Protein AF-A0A2A3YK66-F1 (afdb_monomer_lite)

Foldseek 3Di:
DDDDPPDPPVPDPDDCLDPPVLVVLLVVLVVQLVVLVVQCVPPDPVSVVVSVVSNVVSVVCCVPVNVVSVD

Secondary structure (DSSP, 8-state):
---------TT---S---HHHHHHHHHHHHHHHHHHHHHHTTS-HHHHHHHHHHHHHHHHHHHHHHHHHH-

Sequence (71 aa):
MADAAERQPGNETSNGNNLVLSIVLFLVLFVLFAAGLWTMSLFTTVTFVVGLAMCMVALFGTFDLVPRLLT

Structure (mmCIF, N/CA/C/O backbone):
data_AF-A0A2A3YK66-F1
#
_entry.id   AF-A0A2A3YK66-F1
#
loop_
_atom_site.group_PDB
_atom_site.id
_atom_site.type_symbol
_atom_site.label_atom_id
_atom_site.label_alt_id
_atom_site.label_comp_id
_atom_site.label_asym_id
_atom_site.label_entity_id
_atom_site.label_seq_id
_atom_site.pdbx_PDB_ins_code
_atom_site.Cartn_x
_atom_site.Cartn_y
_atom_site.Cartn_z
_atom_site.occupancy
_atom_site.B_iso_or_equiv
_atom_site.auth_seq_id
_atom_site.auth_comp_id
_atom_site.auth_asym_id
_atom_site.auth_atom_id
_atom_site.pdbx_PDB_model_num
ATOM 1 N N . MET A 1 1 ? -43.286 -8.710 43.426 1.00 53.19 1 MET A N 1
ATOM 2 C CA . MET A 1 1 ? -41.899 -9.166 43.663 1.00 53.19 1 MET A CA 1
ATOM 3 C C . MET A 1 1 ? -41.886 -10.639 43.278 1.00 53.19 1 MET A C 1
ATOM 5 O O . MET A 1 1 ? -42.616 -11.375 43.911 1.00 53.19 1 MET A O 1
ATOM 9 N N . ALA A 1 2 ? -41.249 -11.143 42.233 1.00 53.19 2 ALA A N 1
ATOM 10 C CA . ALA A 1 2 ? -40.353 -10.607 41.225 1.00 53.19 2 ALA A CA 1
ATOM 11 C C . ALA A 1 2 ? -40.615 -11.434 39.951 1.00 53.19 2 ALA A C 1
ATOM 13 O O . ALA A 1 2 ? -40.600 -12.653 40.034 1.00 53.19 2 ALA A O 1
ATOM 14 N N . ASP A 1 3 ? -40.888 -10.788 38.820 1.00 52.47 3 ASP A N 1
ATOM 15 C CA . ASP A 1 3 ? -40.877 -11.436 37.500 1.00 52.47 3 ASP A CA 1
ATOM 16 C C . ASP A 1 3 ? -40.564 -10.363 36.448 1.00 52.47 3 ASP A C 1
ATOM 18 O O . ASP A 1 3 ? -41.414 -9.866 35.718 1.00 52.47 3 ASP A O 1
ATOM 22 N N . ALA A 1 4 ? -39.343 -9.838 36.521 1.00 54.47 4 ALA A N 1
ATOM 23 C CA . ALA A 1 4 ? -38.828 -8.845 35.577 1.00 54.47 4 ALA A CA 1
ATOM 24 C C . ALA A 1 4 ? -37.317 -9.017 35.355 1.00 54.47 4 ALA A C 1
ATOM 26 O O . ALA A 1 4 ? -36.627 -8.066 34.999 1.00 54.47 4 ALA A O 1
ATOM 27 N N . ALA A 1 5 ? -36.790 -10.217 35.608 1.00 59.00 5 ALA A N 1
ATOM 28 C CA . ALA A 1 5 ? -35.359 -10.502 35.543 1.00 59.00 5 ALA A CA 1
ATOM 29 C C . ALA A 1 5 ? -34.982 -11.462 34.404 1.00 59.00 5 ALA A C 1
ATOM 31 O O . ALA A 1 5 ? -33.879 -11.990 34.410 1.00 59.00 5 ALA A O 1
ATOM 32 N N . GLU A 1 6 ? -35.855 -11.666 33.413 1.00 60.34 6 GLU A N 1
ATOM 33 C CA . GLU A 1 6 ? -35.523 -12.480 32.238 1.00 60.34 6 GLU A CA 1
ATOM 34 C C . GLU A 1 6 ? -35.939 -11.795 30.933 1.00 60.34 6 GLU A C 1
ATOM 36 O O . GLU A 1 6 ? -36.715 -12.279 30.116 1.00 60.34 6 GLU A O 1
ATOM 41 N N . ARG A 1 7 ? -35.378 -10.607 30.719 1.00 54.12 7 ARG A N 1
ATOM 42 C CA . ARG A 1 7 ? -34.992 -10.189 29.373 1.00 54.12 7 ARG A CA 1
ATOM 43 C C . ARG A 1 7 ? -33.530 -9.839 29.437 1.00 54.12 7 ARG A C 1
ATOM 45 O O . ARG A 1 7 ? -33.156 -8.698 29.672 1.00 54.12 7 ARG A O 1
ATOM 52 N N . GLN A 1 8 ? -32.713 -10.861 29.268 1.00 58.16 8 GLN A N 1
ATOM 53 C CA . GLN A 1 8 ? -31.353 -10.691 28.817 1.00 58.16 8 GLN A CA 1
ATOM 54 C C . GLN A 1 8 ? -31.449 -10.464 27.301 1.00 58.16 8 GLN A C 1
ATOM 56 O O . GLN A 1 8 ? -31.618 -11.437 26.569 1.00 58.16 8 GLN A O 1
ATOM 61 N N . PRO A 1 9 ? -31.348 -9.228 26.768 1.00 51.25 9 PRO A N 1
ATOM 62 C CA . PRO A 1 9 ? -30.956 -9.037 25.378 1.00 51.25 9 PRO A CA 1
ATOM 63 C C . PRO A 1 9 ? -29.460 -9.359 25.269 1.00 51.25 9 PRO A C 1
ATOM 65 O O . PRO A 1 9 ? -28.632 -8.523 24.925 1.00 51.25 9 PRO A O 1
ATOM 68 N N . GLY A 1 10 ? -29.085 -10.579 25.641 1.00 48.75 10 GLY A N 1
ATOM 69 C CA . GLY A 1 10 ? -27.742 -11.097 25.477 1.00 48.75 10 GLY A CA 1
ATOM 70 C C . GLY A 1 10 ? -27.594 -11.638 24.072 1.00 48.75 10 GLY A C 1
ATOM 71 O O . GLY A 1 10 ? -27.384 -12.833 23.944 1.00 48.75 10 GLY A O 1
ATOM 72 N N . ASN A 1 11 ? -27.768 -10.798 23.046 1.00 53.28 11 ASN A N 1
ATOM 73 C CA . ASN A 1 11 ? -27.246 -11.131 21.717 1.00 53.28 11 ASN A CA 1
ATOM 74 C C . ASN A 1 11 ? -27.234 -10.001 20.673 1.00 53.28 11 ASN A C 1
ATOM 76 O O . ASN A 1 11 ? -26.697 -10.216 19.596 1.00 53.28 11 ASN A O 1
ATOM 80 N N . GLU A 1 12 ? -27.822 -8.823 20.913 1.00 52.31 12 GLU A N 1
ATOM 81 C CA . GLU A 1 12 ? -28.086 -7.877 19.806 1.00 52.31 12 GLU A CA 1
ATOM 82 C C . GLU A 1 12 ? -27.657 -6.432 20.111 1.00 52.31 12 GLU A C 1
ATOM 84 O O . GLU A 1 12 ? -28.396 -5.475 19.922 1.00 52.31 12 GLU A O 1
ATOM 89 N N . THR A 1 13 ? -26.415 -6.275 20.566 1.00 45.22 13 THR A N 1
ATOM 90 C CA . THR A 1 13 ? -25.589 -5.081 20.305 1.00 45.22 13 THR A CA 1
ATOM 91 C C . THR A 1 13 ? -24.751 -5.475 19.080 1.00 45.22 13 THR A C 1
ATOM 93 O O . THR A 1 13 ? -23.832 -6.271 19.213 1.00 45.22 13 THR A O 1
ATOM 96 N N . SER A 1 14 ? -25.066 -5.161 17.820 1.00 52.66 14 SER A N 1
ATOM 97 C CA . SER A 1 14 ? -25.563 -3.915 17.229 1.00 52.66 14 SER A CA 1
ATOM 98 C C . SER A 1 14 ? -24.755 -2.706 17.707 1.00 52.66 14 SER A C 1
ATOM 100 O O . SER A 1 14 ? -24.778 -2.373 18.886 1.00 52.66 14 SER A O 1
ATOM 102 N N . ASN A 1 15 ? -24.064 -2.043 16.770 1.00 47.97 15 ASN A N 1
ATOM 103 C CA . ASN A 1 15 ? -23.409 -0.726 16.892 1.00 47.97 15 ASN A CA 1
ATOM 104 C C . ASN A 1 15 ? -21.901 -0.654 17.224 1.00 47.97 15 ASN A C 1
ATOM 106 O O . ASN A 1 15 ? -21.379 0.414 17.520 1.00 47.97 15 ASN A O 1
ATOM 110 N N . GLY A 1 16 ? -21.162 -1.761 17.138 1.00 47.47 16 GLY A N 1
ATOM 111 C CA . GLY A 1 16 ? -19.723 -1.779 17.426 1.00 47.47 16 GLY A CA 1
ATOM 112 C C . GLY A 1 16 ? -18.902 -2.506 16.373 1.00 47.47 16 GLY A C 1
ATOM 113 O O . GLY A 1 16 ? -18.043 -3.298 16.751 1.00 47.47 16 GLY A O 1
ATOM 114 N N . ASN A 1 17 ? -19.167 -2.292 15.077 1.00 59.78 17 ASN A N 1
ATOM 115 C CA . ASN A 1 17 ? -18.361 -2.836 13.974 1.00 59.78 17 ASN A CA 1
ATOM 116 C C . ASN A 1 17 ? -16.987 -2.136 13.913 1.00 59.78 17 ASN A C 1
ATOM 118 O O . ASN A 1 17 ? -16.675 -1.309 13.067 1.00 59.78 17 ASN A O 1
ATOM 122 N N . ASN A 1 18 ? -16.227 -2.448 14.955 1.00 66.69 18 ASN A N 1
ATOM 123 C CA . ASN A 1 18 ? -14.817 -2.343 15.227 1.00 66.69 18 ASN A CA 1
ATOM 124 C C . ASN A 1 18 ? -14.068 -1.206 14.514 1.00 66.69 18 ASN A C 1
ATOM 126 O O . ASN A 1 18 ? -13.414 -1.3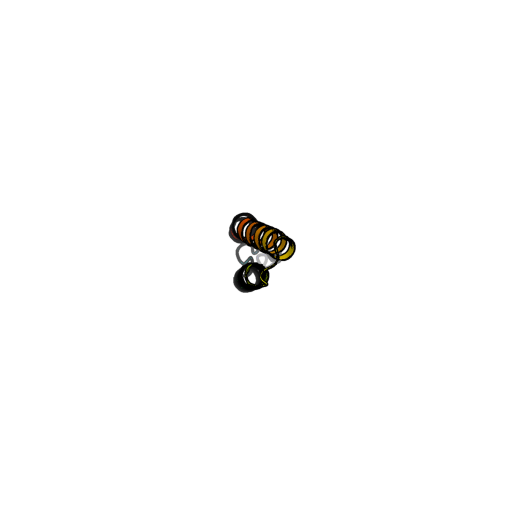97 13.493 1.00 66.69 18 ASN A O 1
ATOM 130 N N . LEU A 1 19 ? -14.066 -0.031 15.143 1.00 73.25 19 LEU A N 1
ATOM 131 C CA . LEU A 1 19 ? -13.182 1.085 14.797 1.00 73.25 19 LEU A CA 1
ATOM 132 C C . LEU A 1 19 ? -11.716 0.629 14.646 1.00 73.25 19 LEU A C 1
ATOM 134 O O . LEU A 1 19 ? -11.021 1.101 13.752 1.00 73.25 19 LEU A O 1
ATOM 138 N N . VAL A 1 20 ? -11.266 -0.353 15.439 1.00 78.56 20 VAL A N 1
ATOM 139 C CA . VAL A 1 20 ? -9.932 -0.961 15.287 1.00 78.56 20 VAL A CA 1
ATOM 140 C C . VAL A 1 20 ? -9.819 -1.740 13.976 1.00 78.56 20 VAL A C 1
ATOM 142 O O . VAL A 1 20 ? -8.809 -1.619 13.296 1.00 78.56 20 VAL A O 1
ATOM 145 N N . LEU A 1 21 ? -10.846 -2.489 13.569 1.00 79.62 21 LEU A N 1
ATOM 146 C CA . LEU A 1 21 ? -10.872 -3.191 12.279 1.00 79.62 21 LEU A CA 1
ATOM 147 C C . LEU A 1 21 ? -10.842 -2.207 11.104 1.00 79.62 21 LEU A C 1
ATOM 149 O O . LEU A 1 21 ? -10.112 -2.441 10.146 1.00 79.62 21 LEU A O 1
ATOM 153 N N . SER A 1 22 ? -11.576 -1.095 11.198 1.00 80.25 22 SER A N 1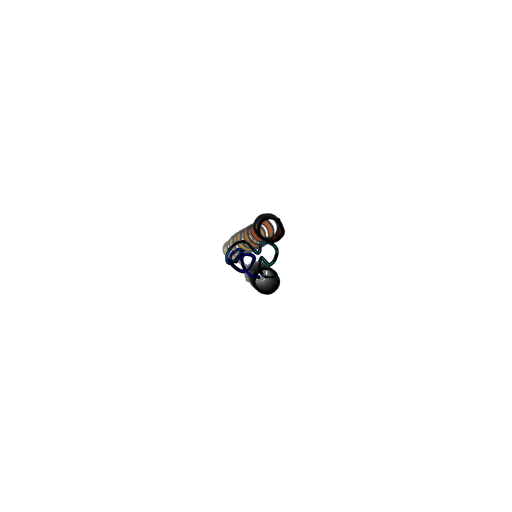
ATOM 154 C CA . SER A 1 22 ? -11.544 -0.024 10.194 1.00 80.25 22 SER A CA 1
ATOM 155 C C . SER A 1 22 ? -10.152 0.612 10.091 1.00 80.25 22 SER A C 1
ATOM 157 O O . SER A 1 22 ? -9.611 0.735 8.993 1.00 80.25 22 SER A O 1
ATOM 159 N N . ILE A 1 23 ? -9.508 0.916 11.226 1.00 83.38 23 ILE A N 1
ATOM 160 C CA . ILE A 1 23 ? -8.127 1.427 11.259 1.00 83.38 23 ILE A CA 1
ATOM 161 C C . ILE A 1 23 ? -7.145 0.414 10.665 1.00 83.38 23 ILE A C 1
ATOM 163 O O . ILE A 1 23 ? -6.304 0.785 9.849 1.00 83.38 23 ILE A O 1
ATOM 167 N N . VAL A 1 24 ? -7.234 -0.860 11.056 1.00 87.75 24 VAL A N 1
ATOM 168 C CA . VAL A 1 24 ? -6.352 -1.916 10.542 1.00 87.75 24 VAL A CA 1
ATOM 169 C C . VAL A 1 24 ? -6.534 -2.066 9.036 1.00 87.75 24 VAL A C 1
ATOM 171 O O . VAL A 1 24 ? -5.544 -2.095 8.310 1.00 87.75 24 VAL A O 1
ATOM 174 N N . LEU A 1 25 ? -7.776 -2.096 8.549 1.00 86.31 25 LEU A N 1
ATOM 175 C CA . LEU A 1 25 ? -8.059 -2.169 7.121 1.00 86.31 25 LEU A CA 1
ATOM 176 C C . LEU A 1 25 ? -7.492 -0.952 6.379 1.00 86.31 25 LEU A C 1
ATOM 178 O O . LEU A 1 25 ? -6.839 -1.114 5.350 1.00 86.31 25 LEU A O 1
ATOM 182 N N . PHE A 1 26 ? -7.696 0.251 6.914 1.00 86.94 26 PHE A N 1
ATOM 183 C CA . PHE A 1 26 ? -7.161 1.477 6.335 1.00 86.94 26 PHE A CA 1
ATOM 184 C C . PHE A 1 26 ? -5.632 1.436 6.241 1.00 86.94 26 PHE A C 1
ATOM 186 O O . PHE A 1 26 ? -5.078 1.716 5.181 1.00 86.94 26 PHE A O 1
ATOM 193 N N . LEU A 1 27 ? -4.946 1.023 7.311 1.00 92.06 27 LEU A N 1
ATOM 194 C CA . LEU A 1 27 ? -3.490 0.874 7.314 1.00 92.06 27 LEU A CA 1
ATOM 195 C C . LEU A 1 27 ? -3.022 -0.170 6.296 1.00 92.06 27 LEU A C 1
ATOM 197 O O . LEU A 1 27 ? -2.061 0.081 5.574 1.00 92.06 27 LEU A O 1
ATOM 201 N N . VAL A 1 28 ? -3.706 -1.312 6.198 1.00 91.56 28 VAL A N 1
ATOM 202 C CA . VAL A 1 28 ? -3.380 -2.361 5.221 1.00 91.56 28 VAL A CA 1
ATOM 203 C C . VAL A 1 28 ? -3.516 -1.837 3.791 1.00 91.56 28 VAL A C 1
ATOM 205 O O . VAL A 1 28 ? -2.594 -2.004 2.993 1.00 91.56 28 VAL A O 1
ATOM 208 N N . LEU A 1 29 ? -4.622 -1.164 3.464 1.00 90.12 29 LEU A N 1
ATOM 209 C CA . LEU A 1 29 ? -4.855 -0.604 2.129 1.00 90.12 29 LEU A CA 1
ATOM 210 C C . LEU A 1 29 ? -3.886 0.540 1.812 1.00 90.12 29 LEU A C 1
ATOM 212 O O . LEU A 1 29 ? -3.388 0.632 0.690 1.00 90.12 29 LEU A O 1
ATOM 216 N N . PHE A 1 30 ? -3.558 1.370 2.801 1.00 90.19 30 PHE A N 1
ATOM 217 C CA . PHE A 1 30 ? -2.580 2.443 2.656 1.00 90.19 30 PHE A CA 1
ATOM 218 C C . PHE A 1 30 ? -1.172 1.901 2.385 1.00 90.19 30 PHE A C 1
ATOM 220 O O . PHE A 1 30 ? -0.497 2.362 1.464 1.00 90.19 30 PHE A O 1
ATOM 227 N N . VAL A 1 31 ? -0.739 0.885 3.135 1.00 93.94 31 VAL A N 1
ATOM 228 C CA . VAL A 1 31 ? 0.552 0.221 2.908 1.00 93.94 31 VAL A CA 1
ATOM 229 C C . VAL A 1 31 ? 0.566 -0.483 1.551 1.00 93.94 31 VAL A C 1
ATOM 231 O O . VAL A 1 31 ? 1.564 -0.389 0.841 1.00 93.94 31 VAL A O 1
ATOM 234 N N . LEU A 1 32 ? -0.536 -1.121 1.144 1.00 92.88 32 LEU A N 1
ATOM 235 C CA . LEU A 1 32 ? -0.663 -1.732 -0.182 1.00 92.88 32 LEU A CA 1
ATOM 236 C C . LEU A 1 32 ? -0.545 -0.687 -1.303 1.00 92.88 32 LEU A C 1
ATOM 238 O O . LEU A 1 32 ? 0.142 -0.916 -2.297 1.00 92.88 32 LEU A O 1
ATOM 242 N N . PHE A 1 33 ? -1.158 0.483 -1.126 1.00 91.69 33 PHE A N 1
ATOM 243 C CA . PHE A 1 33 ? -1.041 1.597 -2.062 1.00 91.69 33 PHE A CA 1
ATOM 244 C C . PHE A 1 33 ? 0.396 2.135 -2.133 1.00 91.69 33 PHE A C 1
ATOM 246 O O . PHE A 1 33 ? 0.941 2.294 -3.226 1.00 91.69 33 PHE A O 1
ATOM 253 N N . ALA A 1 34 ? 1.041 2.351 -0.983 1.00 94.00 34 ALA A N 1
ATOM 254 C CA . ALA A 1 34 ? 2.434 2.790 -0.911 1.00 94.00 34 ALA A CA 1
ATOM 255 C C . ALA A 1 34 ? 3.400 1.767 -1.539 1.00 94.00 34 ALA A C 1
ATOM 257 O O . ALA A 1 34 ? 4.325 2.150 -2.255 1.00 94.00 34 ALA A O 1
ATOM 258 N N . ALA A 1 35 ? 3.155 0.469 -1.340 1.00 91.69 35 ALA A N 1
ATOM 259 C CA . ALA A 1 35 ? 3.901 -0.608 -1.986 1.00 91.69 35 ALA A CA 1
ATOM 260 C C . ALA A 1 35 ? 3.703 -0.614 -3.513 1.00 91.69 35 ALA A C 1
ATOM 262 O O . ALA A 1 35 ? 4.660 -0.841 -4.257 1.00 91.69 35 ALA A O 1
ATOM 263 N N . GLY A 1 36 ? 2.496 -0.308 -3.996 1.00 89.56 36 GLY A N 1
ATOM 264 C CA . GLY A 1 36 ? 2.217 -0.123 -5.423 1.00 89.56 36 GLY A CA 1
ATOM 265 C C . GLY A 1 36 ? 3.012 1.039 -6.026 1.00 89.56 36 GLY A C 1
ATOM 266 O O . GLY A 1 36 ? 3.685 0.857 -7.043 1.00 89.56 36 GLY A O 1
ATOM 267 N N . LEU A 1 37 ? 3.034 2.196 -5.353 1.00 91.12 37 LEU A N 1
ATOM 268 C CA . LEU A 1 37 ? 3.837 3.359 -5.760 1.00 91.12 37 LEU A CA 1
ATOM 269 C C . LEU A 1 37 ? 5.342 3.059 -5.751 1.00 91.12 37 LEU A C 1
ATOM 271 O O . LEU A 1 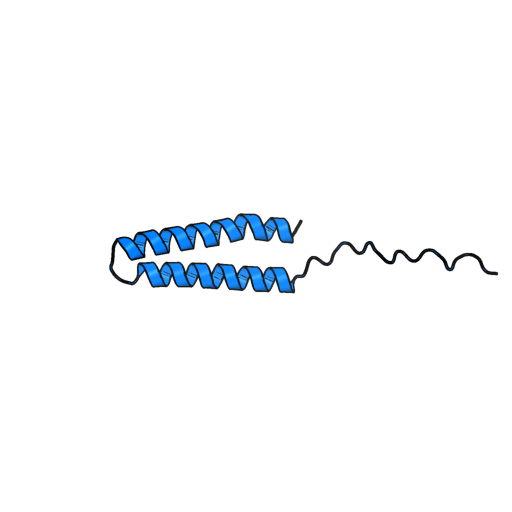37 ? 6.055 3.425 -6.685 1.00 91.12 37 LEU A O 1
ATOM 275 N N . TRP A 1 38 ? 5.825 2.349 -4.729 1.00 91.19 38 TRP A N 1
ATOM 276 C CA . TRP A 1 38 ? 7.209 1.878 -4.685 1.00 91.19 38 TRP A CA 1
ATOM 277 C C . TRP A 1 38 ? 7.518 0.966 -5.875 1.00 91.19 38 TRP A C 1
ATOM 279 O O . TRP A 1 38 ? 8.552 1.106 -6.524 1.00 91.19 38 TRP A O 1
ATOM 289 N N . THR A 1 39 ? 6.606 0.050 -6.200 1.00 87.12 39 THR A N 1
ATOM 290 C CA . THR A 1 39 ? 6.786 -0.912 -7.294 1.00 87.12 39 THR A CA 1
ATOM 291 C C . THR A 1 39 ? 6.829 -0.218 -8.661 1.00 87.12 39 THR A C 1
ATOM 293 O O . THR A 1 39 ? 7.636 -0.594 -9.515 1.00 87.12 39 THR A O 1
ATOM 296 N N . MET A 1 40 ? 6.053 0.855 -8.858 1.00 84.44 40 MET A N 1
ATOM 297 C CA . MET A 1 40 ? 6.158 1.704 -10.055 1.00 84.44 40 MET A CA 1
ATOM 298 C C . MET A 1 40 ? 7.539 2.358 -10.206 1.00 84.44 40 MET A C 1
ATOM 300 O O . MET A 1 40 ? 7.988 2.580 -11.329 1.00 84.44 40 MET A O 1
ATOM 304 N N . SER A 1 41 ? 8.225 2.631 -9.093 1.00 86.62 41 SER A N 1
ATOM 305 C CA . SER A 1 41 ? 9.546 3.272 -9.071 1.00 86.62 41 SER A CA 1
ATOM 306 C C . SER A 1 41 ? 10.686 2.358 -9.554 1.00 86.62 41 SER A C 1
ATOM 308 O O . SER A 1 41 ? 11.775 2.835 -9.852 1.00 86.62 41 SER A O 1
ATOM 310 N N . LEU A 1 42 ? 10.465 1.044 -9.699 1.00 85.06 42 LEU A N 1
ATOM 311 C CA . LEU A 1 42 ? 11.510 0.067 -10.065 1.00 85.06 42 LEU A CA 1
ATOM 312 C C . LEU A 1 42 ? 11.963 0.112 -11.547 1.00 85.06 42 LEU A C 1
ATOM 314 O O . LEU A 1 42 ? 12.652 -0.798 -11.995 1.00 85.06 42 LEU A O 1
ATOM 318 N N . PHE A 1 43 ? 11.609 1.156 -12.310 1.00 75.69 43 PHE A N 1
ATOM 319 C CA . PHE A 1 43 ? 12.068 1.420 -13.689 1.00 75.69 43 PHE A CA 1
ATOM 320 C C . PHE A 1 43 ? 11.900 0.258 -14.693 1.00 75.69 43 PHE A C 1
ATOM 322 O O . PHE A 1 43 ? 12.668 0.136 -15.647 1.00 75.69 43 PHE A O 1
ATOM 329 N N . THR A 1 44 ? 10.870 -0.583 -14.536 1.00 84.12 44 THR A N 1
ATOM 330 C CA . THR A 1 44 ? 10.490 -1.578 -15.555 1.00 84.12 44 THR A CA 1
ATOM 331 C C . THR A 1 44 ? 9.012 -1.452 -15.923 1.00 84.12 44 THR A C 1
ATOM 333 O O . THR A 1 44 ? 8.167 -1.172 -15.074 1.00 84.12 44 THR A O 1
ATOM 336 N N . THR A 1 45 ? 8.669 -1.691 -17.192 1.00 86.44 45 THR A N 1
ATO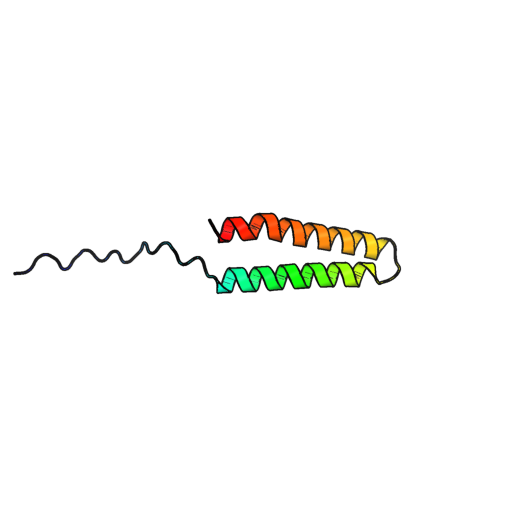M 337 C CA . THR A 1 45 ? 7.276 -1.608 -17.669 1.00 86.44 45 THR A CA 1
ATOM 338 C C . THR A 1 45 ? 6.366 -2.608 -16.955 1.00 86.44 45 THR A C 1
ATOM 340 O O . THR A 1 45 ? 5.220 -2.299 -16.642 1.00 86.44 45 THR A O 1
ATOM 343 N N . VAL A 1 46 ? 6.881 -3.803 -16.652 1.00 88.81 46 VAL A N 1
ATOM 344 C CA . VAL A 1 46 ? 6.120 -4.843 -15.948 1.00 88.81 46 VAL A CA 1
ATOM 345 C C . VAL A 1 46 ? 5.832 -4.414 -14.510 1.00 88.81 46 VAL A C 1
ATOM 347 O O . VAL A 1 46 ? 4.683 -4.476 -14.077 1.00 88.81 46 VAL A O 1
ATOM 350 N N . THR A 1 47 ? 6.836 -3.912 -13.781 1.00 86.06 47 THR A N 1
ATOM 351 C CA . THR A 1 47 ? 6.636 -3.427 -12.405 1.00 86.06 47 THR A CA 1
ATOM 352 C C . THR A 1 47 ? 5.738 -2.193 -12.363 1.00 86.06 47 THR A C 1
ATOM 354 O O . THR A 1 47 ? 4.961 -2.046 -11.424 1.00 86.06 47 THR A O 1
ATOM 357 N N . PHE A 1 48 ? 5.752 -1.351 -13.400 1.00 86.62 48 PHE A N 1
ATOM 358 C CA . PHE A 1 48 ? 4.814 -0.237 -13.523 1.00 86.62 48 PHE A CA 1
ATOM 359 C C . PHE A 1 48 ? 3.356 -0.709 -13.597 1.00 86.62 48 PHE A C 1
ATOM 361 O O . PHE A 1 48 ? 2.523 -0.249 -12.818 1.00 86.62 48 PHE A O 1
ATOM 368 N N . VAL A 1 49 ? 3.046 -1.663 -14.483 1.00 93.12 49 VAL A N 1
ATOM 369 C CA . VAL A 1 49 ? 1.680 -2.199 -14.632 1.00 93.12 49 VAL A CA 1
ATOM 370 C C . VAL A 1 49 ? 1.231 -2.940 -13.369 1.00 93.12 49 VAL A C 1
ATOM 372 O O . VAL A 1 49 ? 0.089 -2.784 -12.939 1.00 93.12 49 VAL A O 1
ATOM 375 N N . VAL A 1 50 ? 2.127 -3.701 -12.733 1.00 91.44 50 VAL A N 1
ATOM 376 C CA . VAL A 1 50 ? 1.839 -4.390 -11.463 1.00 91.44 50 VAL A CA 1
ATOM 377 C C . VAL A 1 50 ? 1.578 -3.389 -10.335 1.00 91.44 50 VAL A C 1
ATOM 379 O O . VAL A 1 50 ? 0.596 -3.533 -9.607 1.00 91.44 50 VAL A O 1
ATOM 382 N N . GLY A 1 51 ? 2.409 -2.350 -10.216 1.00 89.06 51 GLY A N 1
ATOM 383 C CA . GLY A 1 51 ? 2.210 -1.272 -9.249 1.00 89.06 51 GLY A CA 1
ATOM 384 C C . GLY A 1 51 ? 0.890 -0.534 -9.477 1.00 89.06 51 GLY A C 1
ATOM 385 O O . GLY A 1 51 ? 0.156 -0.285 -8.524 1.00 89.06 51 GLY A O 1
ATOM 386 N N . LEU A 1 52 ? 0.531 -0.272 -10.741 1.00 90.69 52 LEU A N 1
ATOM 387 C CA . LEU A 1 52 ? -0.750 0.332 -11.125 1.00 90.69 52 LEU A CA 1
ATOM 388 C C . LEU A 1 52 ? -1.934 -0.531 -10.694 1.00 90.69 52 LEU A C 1
ATOM 390 O O . LEU A 1 52 ? -2.857 -0.023 -10.057 1.00 90.69 52 LEU A O 1
ATOM 394 N N . ALA A 1 53 ? -1.890 -1.830 -10.984 1.00 93.06 53 ALA A N 1
ATOM 395 C CA . ALA A 1 53 ? -2.930 -2.762 -10.571 1.00 93.06 53 ALA A CA 1
ATOM 396 C C . ALA A 1 53 ? -3.059 -2.824 -9.038 1.00 93.06 53 ALA A C 1
ATOM 398 O O . ALA A 1 53 ? -4.174 -2.765 -8.524 1.00 93.06 53 ALA A O 1
ATOM 399 N N . MET A 1 54 ? -1.941 -2.860 -8.299 1.00 92.25 54 MET A N 1
ATOM 400 C CA . MET A 1 54 ? -1.956 -2.803 -6.831 1.00 92.25 54 MET A CA 1
ATOM 401 C C . MET A 1 54 ? -2.590 -1.516 -6.303 1.00 92.25 54 MET A C 1
ATOM 403 O O . MET A 1 54 ? -3.428 -1.578 -5.403 1.00 92.25 54 MET A O 1
ATOM 407 N N . CYS A 1 55 ? -2.244 -0.360 -6.876 1.00 92.88 55 CYS A N 1
ATOM 408 C CA . CYS A 1 55 ? -2.867 0.908 -6.509 1.00 92.88 55 CYS A CA 1
ATOM 409 C C . CYS A 1 55 ? -4.376 0.893 -6.788 1.00 92.88 55 CYS A C 1
ATOM 411 O O . CYS A 1 55 ? -5.149 1.315 -5.932 1.00 92.88 55 CYS A O 1
ATOM 413 N N . MET A 1 56 ? -4.815 0.367 -7.938 1.00 92.38 56 MET A N 1
ATOM 414 C CA . MET A 1 56 ? -6.244 0.251 -8.251 1.00 92.38 56 MET A CA 1
ATOM 415 C C . MET A 1 56 ? -6.981 -0.665 -7.270 1.00 92.38 56 MET A C 1
ATOM 417 O O . MET A 1 56 ? -8.064 -0.303 -6.818 1.00 92.38 56 MET A O 1
ATOM 421 N N . VAL A 1 57 ? -6.399 -1.808 -6.895 1.00 91.38 57 VAL A N 1
ATOM 422 C CA . VAL A 1 57 ? -6.988 -2.727 -5.905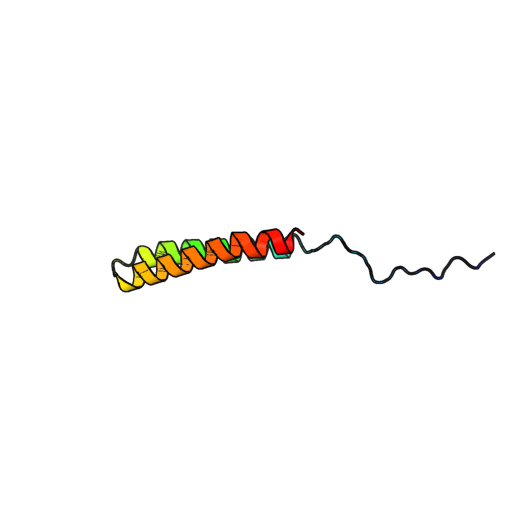 1.00 91.38 57 VAL A CA 1
ATOM 423 C C . VAL A 1 57 ? -7.062 -2.078 -4.524 1.00 91.38 57 VAL A C 1
ATOM 425 O O . VAL A 1 57 ? -8.089 -2.187 -3.858 1.00 91.38 57 VAL A O 1
ATOM 428 N N . ALA A 1 58 ? -6.015 -1.366 -4.102 1.00 90.88 58 ALA A N 1
ATOM 429 C CA . ALA A 1 58 ? -6.006 -0.656 -2.827 1.00 90.88 58 ALA A CA 1
ATOM 430 C C . ALA A 1 58 ? -7.094 0.429 -2.772 1.00 90.88 58 ALA A C 1
ATOM 432 O O . ALA A 1 58 ? -7.835 0.519 -1.791 1.00 90.88 58 ALA A O 1
ATOM 433 N N . LEU A 1 59 ? -7.239 1.216 -3.844 1.00 89.31 59 LEU A N 1
ATOM 434 C CA . LEU A 1 59 ? -8.289 2.230 -3.956 1.00 89.31 59 LEU A CA 1
ATOM 435 C C . LEU A 1 59 ? -9.681 1.594 -3.995 1.00 89.31 59 LEU A C 1
ATOM 437 O O . LEU A 1 59 ? -10.566 2.029 -3.264 1.00 89.31 59 LEU A O 1
ATOM 441 N N . PHE A 1 60 ? -9.870 0.537 -4.787 1.00 88.50 60 PHE A N 1
ATOM 442 C CA . PHE A 1 60 ? -11.138 -0.189 -4.862 1.00 88.50 60 PHE A CA 1
ATOM 443 C C . PHE A 1 60 ? -11.542 -0.758 -3.499 1.00 88.50 60 PHE A C 1
ATOM 445 O O . PHE A 1 60 ? -12.656 -0.524 -3.041 1.00 88.50 60 PHE A O 1
ATOM 452 N N . GLY A 1 61 ? -10.616 -1.426 -2.807 1.00 86.00 61 GLY A N 1
ATOM 453 C CA . GLY A 1 61 ? -10.844 -1.924 -1.453 1.00 86.00 61 GLY A CA 1
ATOM 454 C C . GLY A 1 61 ? -11.161 -0.800 -0.468 1.00 86.00 61 GLY A C 1
ATOM 455 O O . GLY A 1 61 ? -12.001 -0.977 0.407 1.00 86.00 61 GLY A O 1
ATOM 456 N N . THR A 1 62 ? -10.563 0.380 -0.644 1.00 85.62 62 THR A N 1
ATOM 457 C CA . THR A 1 62 ? -10.872 1.551 0.190 1.00 85.62 62 THR A CA 1
ATOM 458 C C . THR A 1 62 ? -12.305 2.020 -0.042 1.00 85.62 62 THR A C 1
ATOM 460 O O . THR A 1 62 ? -13.009 2.299 0.918 1.00 85.62 62 THR A O 1
ATOM 463 N N . PHE A 1 63 ? -12.774 2.075 -1.287 1.00 82.00 63 PHE A N 1
ATOM 464 C CA . PHE A 1 63 ? -14.136 2.525 -1.583 1.00 82.00 63 PHE A CA 1
ATOM 465 C C . PHE A 1 63 ? -15.219 1.472 -1.330 1.00 82.00 63 PHE A C 1
ATOM 467 O O . PHE A 1 63 ? -16.359 1.859 -1.113 1.00 82.00 63 PHE A O 1
ATOM 474 N N . ASP A 1 64 ? -14.899 0.177 -1.337 1.00 83.25 64 ASP A N 1
ATOM 475 C CA . ASP A 1 64 ? -15.880 -0.897 -1.119 1.00 83.25 64 ASP A CA 1
ATOM 476 C C . ASP A 1 64 ? -15.910 -1.388 0.337 1.00 83.25 64 ASP A C 1
ATOM 478 O O . ASP A 1 64 ? -16.964 -1.413 0.977 1.00 83.25 64 ASP A O 1
ATOM 482 N N . LEU A 1 65 ? -14.749 -1.734 0.909 1.00 72.06 65 LEU A N 1
ATOM 483 C CA . LEU A 1 65 ? -14.702 -2.294 2.260 1.00 72.06 65 LEU A CA 1
ATOM 484 C C . LEU A 1 65 ? -14.901 -1.225 3.338 1.00 72.06 65 LEU A C 1
ATOM 486 O O . LEU A 1 65 ? -15.466 -1.545 4.380 1.00 72.06 65 LEU A O 1
ATOM 490 N N . VAL A 1 66 ? -14.476 0.028 3.125 1.00 73.56 66 VAL A N 1
ATOM 491 C CA . VAL A 1 66 ? -14.658 1.074 4.149 1.00 73.56 66 VAL A CA 1
ATOM 492 C C . VAL A 1 66 ? -16.145 1.382 4.373 1.00 73.56 66 VAL A C 1
ATOM 494 O O . VAL A 1 66 ? -16.574 1.286 5.520 1.00 73.56 66 VAL A O 1
ATOM 497 N N . PRO A 1 67 ? -16.983 1.661 3.353 1.00 72.81 67 PRO A N 1
ATOM 498 C CA . PRO A 1 67 ? -18.413 1.897 3.572 1.00 72.81 67 PRO A CA 1
ATOM 499 C C . P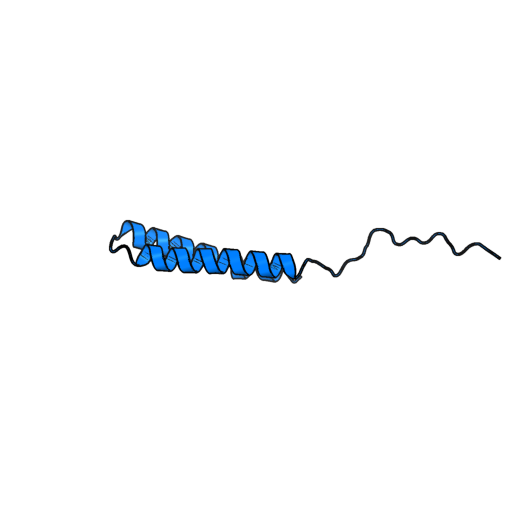RO A 1 67 ? -19.142 0.670 4.110 1.00 72.81 67 PRO A C 1
ATOM 501 O O . PRO A 1 67 ? -20.002 0.807 4.973 1.00 72.81 67 PRO A O 1
ATOM 504 N N . ARG A 1 68 ? -18.763 -0.529 3.653 1.00 72.56 68 ARG A N 1
ATOM 505 C CA . ARG A 1 68 ? -19.350 -1.793 4.112 1.00 72.56 68 ARG A CA 1
ATOM 506 C C . ARG A 1 68 ? -19.037 -2.114 5.575 1.00 72.56 68 ARG A C 1
ATOM 508 O O . ARG A 1 68 ? -19.764 -2.882 6.189 1.00 72.56 68 ARG A O 1
ATOM 515 N N . LEU A 1 69 ? -17.955 -1.562 6.123 1.00 65.50 69 LEU A N 1
ATOM 516 C CA . LEU A 1 69 ? -17.642 -1.657 7.549 1.00 65.50 69 LEU A CA 1
ATOM 517 C C . LEU A 1 69 ? -18.245 -0.504 8.370 1.00 65.50 69 LEU A C 1
ATOM 519 O O . LEU A 1 69 ? -18.301 -0.605 9.593 1.00 65.50 69 LEU A O 1
ATOM 523 N N . LEU A 1 70 ? -18.670 0.586 7.729 1.00 61.56 70 LEU A N 1
ATOM 524 C CA . LEU A 1 70 ? -19.264 1.752 8.392 1.00 61.56 70 LEU A CA 1
ATOM 525 C C . LEU A 1 70 ? -20.806 1.776 8.341 1.00 61.56 70 LEU A C 1
ATOM 527 O O . LEU A 1 70 ? -21.405 2.543 9.092 1.00 61.56 70 LEU A O 1
ATOM 531 N N . THR A 1 71 ? -21.429 0.977 7.468 1.00 56.41 71 THR A N 1
ATOM 532 C CA . THR A 1 71 ? -22.878 0.683 7.409 1.00 56.41 71 THR A CA 1
ATOM 533 C C . THR A 1 71 ? -23.191 -0.579 8.195 1.00 56.41 71 THR A C 1
ATOM 535 O O . THR A 1 71 ? -24.166 -0.550 8.975 1.00 56.41 71 THR A O 1
#

Organism: NCBI:txid47845

Radius of gyration: 21.17 Å; chains: 1; bounding box: 54×16×61 Å

pLDDT: mean 77.23, std 15.64, range [45.22, 94.0]